Protein AF-A0A917FFW5-F1 (afdb_monomer_lite)

Secondary structure (DSSP, 8-state):
-HHHHHHHHHHHHHHHHHHHHHHHHHHHHHHHHHHHHHT-STTS--HHHHHHHHHHHHHHTTS-TTTHHHHHHHHHHHHHHHHHHHHHHHHHHHH----

Organism: NCBI:txid2041023

Sequence (99 aa):
MELAFLKNKAGKLLAFFALLSMLCGLLALALINAALLSRSTQLLLPTPLVAAEVLFGLTGLAAPRTHRAFAWWGLGIALFIVLFNFVLFGLAWMINPRP

pLDDT: mean 88.03, std 7.33, range [60.25, 95.88]

Foldseek 3Di:
DVVVVVVVVLLVVLLVLLQLLLVLLVVLVVQCVVCVVVVPPVSVCPPVSLVSSLVSLVSSCPHDPVRNVSSVNSVVSSVVSVVVVVVVVVVVCVVPVDD

Structure (mmCIF, N/CA/C/O backbone):
data_AF-A0A917FFW5-F1
#
_entry.id   AF-A0A917FFW5-F1
#
loop_
_atom_site.group_PDB
_atom_site.id
_atom_site.type_symbol
_atom_site.label_atom_id
_atom_site.label_alt_id
_atom_site.label_comp_id
_atom_site.label_asym_id
_atom_site.label_entity_id
_atom_site.label_seq_id
_atom_site.pdbx_PDB_ins_code
_atom_site.Cartn_x
_atom_site.Cartn_y
_atom_site.Cartn_z
_atom_site.occupancy
_atom_site.B_iso_or_equiv
_atom_site.auth_seq_id
_atom_site.auth_comp_id
_atom_site.auth_asym_id
_atom_site.auth_atom_id
_atom_site.pdbx_PDB_model_num
ATOM 1 N N . MET A 1 1 ? -17.087 0.466 33.841 1.00 62.28 1 MET A N 1
ATOM 2 C CA . MET A 1 1 ? -17.264 1.519 32.810 1.00 62.28 1 MET A CA 1
ATOM 3 C C . MET A 1 1 ? -16.000 1.763 31.976 1.00 62.28 1 MET A C 1
ATOM 5 O O . MET A 1 1 ? -16.131 2.110 30.809 1.00 62.28 1 MET A O 1
ATOM 9 N N . GLU A 1 2 ? -14.793 1.515 32.496 1.00 71.38 2 GLU A N 1
ATOM 10 C CA . GLU A 1 2 ? -13.523 1.755 31.778 1.00 71.38 2 GLU A CA 1
ATOM 11 C C . GLU A 1 2 ? -13.327 0.916 30.499 1.00 71.38 2 GLU A C 1
ATOM 13 O O . GLU A 1 2 ? -12.859 1.430 29.484 1.00 71.38 2 GLU A O 1
ATOM 18 N N . LEU A 1 3 ? -13.768 -0.347 30.486 1.00 72.56 3 LEU A N 1
ATOM 19 C CA . LEU A 1 3 ? -13.655 -1.227 29.310 1.00 72.56 3 LEU A CA 1
ATOM 20 C C . LEU A 1 3 ? -14.421 -0.702 28.082 1.00 72.56 3 LEU A C 1
ATOM 22 O O . LEU A 1 3 ? -13.961 -0.839 26.948 1.00 72.56 3 LEU A O 1
ATOM 26 N N . ALA A 1 4 ? -15.573 -0.057 28.293 1.00 75.38 4 ALA A N 1
ATOM 27 C CA . ALA A 1 4 ? -16.362 0.528 27.208 1.00 75.38 4 ALA A CA 1
ATOM 28 C C . ALA A 1 4 ? -15.654 1.742 26.581 1.00 75.38 4 ALA A C 1
ATOM 30 O O . ALA A 1 4 ? -15.704 1.936 25.365 1.00 75.38 4 ALA A O 1
ATOM 31 N N . PHE A 1 5 ? -14.940 2.524 27.395 1.00 74.25 5 PHE A N 1
ATOM 32 C CA . PHE A 1 5 ? -14.151 3.664 26.935 1.00 74.25 5 PHE A CA 1
ATOM 33 C C . PHE A 1 5 ? -12.938 3.225 26.103 1.00 74.25 5 PHE A C 1
ATOM 35 O O . PHE A 1 5 ? -12.706 3.770 25.021 1.00 74.25 5 PHE A O 1
ATOM 42 N N . LEU A 1 6 ? -12.212 2.194 26.555 1.00 79.38 6 LEU A N 1
ATOM 43 C CA . LEU A 1 6 ? -11.083 1.623 25.812 1.00 79.38 6 LEU A CA 1
ATOM 44 C C . LEU A 1 6 ? -11.525 1.031 24.469 1.00 79.38 6 LEU A C 1
ATOM 46 O O . LEU A 1 6 ? -10.901 1.306 23.444 1.00 79.38 6 LEU A O 1
ATOM 50 N N . LYS A 1 7 ? -12.651 0.306 24.443 1.00 79.12 7 LYS A N 1
ATOM 51 C CA . LYS A 1 7 ? -13.238 -0.235 23.207 1.00 79.12 7 LYS A CA 1
ATOM 52 C C . LYS A 1 7 ? -13.584 0.868 22.202 1.00 79.12 7 LYS A C 1
ATOM 54 O O . LYS A 1 7 ? -13.330 0.717 21.008 1.00 79.12 7 LYS A O 1
ATOM 59 N N . ASN A 1 8 ? -14.131 1.987 22.676 1.00 82.56 8 ASN A N 1
ATOM 60 C CA . ASN A 1 8 ? -14.498 3.111 21.816 1.00 82.56 8 ASN A CA 1
ATOM 61 C C . ASN A 1 8 ? -13.256 3.850 21.275 1.00 82.56 8 ASN A C 1
ATOM 63 O O . ASN A 1 8 ? -13.199 4.181 20.091 1.00 82.56 8 ASN A O 1
ATOM 67 N N . LYS A 1 9 ? -12.217 4.045 22.103 1.00 85.19 9 LYS A N 1
ATOM 68 C CA . LYS A 1 9 ? -10.926 4.600 21.651 1.00 85.19 9 LYS A CA 1
ATOM 69 C C . LYS A 1 9 ? -10.242 3.710 20.611 1.00 85.19 9 LYS A C 1
ATOM 71 O O . LYS A 1 9 ? -9.820 4.219 19.576 1.00 85.19 9 LYS A O 1
ATOM 76 N N . ALA A 1 10 ? -10.179 2.400 20.851 1.00 86.00 10 ALA A N 1
ATOM 77 C CA . ALA A 1 10 ? -9.591 1.447 19.912 1.00 86.00 10 ALA A CA 1
ATOM 78 C C . ALA A 1 10 ? -10.333 1.450 18.565 1.00 86.00 10 ALA A C 1
ATOM 80 O O . ALA A 1 10 ? -9.701 1.526 17.516 1.00 86.00 10 ALA A O 1
ATOM 81 N N . GLY A 1 11 ? -11.671 1.469 18.579 1.00 87.44 11 GLY A N 1
ATOM 82 C CA . GLY A 1 11 ? -12.475 1.552 17.356 1.00 87.44 11 GLY A CA 1
ATOM 83 C C . GLY A 1 11 ? -12.198 2.810 16.524 1.00 87.44 11 GLY A C 1
ATOM 84 O O . GLY A 1 11 ? -12.105 2.719 15.300 1.00 87.44 11 GLY A O 1
ATOM 85 N N . LYS A 1 12 ? -12.009 3.967 17.176 1.00 89.88 12 LYS A N 1
ATOM 86 C CA . LYS A 1 12 ? -11.640 5.222 16.498 1.00 89.88 12 LYS A CA 1
ATOM 87 C C . LYS A 1 12 ? -10.231 5.173 15.900 1.00 89.88 12 LYS A C 1
ATOM 89 O O . LYS A 1 12 ? -10.048 5.625 14.776 1.00 89.88 12 LYS A O 1
ATOM 94 N N . LEU A 1 13 ? -9.259 4.598 16.613 1.00 91.06 13 LEU A N 1
ATOM 95 C CA . LEU A 1 13 ? -7.893 4.422 16.101 1.00 91.06 13 LEU A CA 1
ATOM 96 C C . LEU A 1 13 ? -7.857 3.497 14.878 1.00 91.06 13 LEU A C 1
ATOM 98 O O . LEU A 1 13 ? -7.233 3.829 13.877 1.00 91.06 13 LEU A O 1
ATOM 102 N N . LEU A 1 14 ? -8.581 2.376 14.917 1.00 91.94 14 LEU A N 1
ATOM 103 C CA . LEU A 1 14 ? -8.673 1.457 13.777 1.00 91.94 14 LEU A CA 1
ATOM 104 C C . LEU A 1 14 ? -9.340 2.117 12.561 1.00 91.94 14 LEU A C 1
ATOM 106 O O . LEU A 1 14 ? -8.903 1.912 11.432 1.00 91.94 14 LEU A O 1
ATOM 110 N N . ALA A 1 15 ? -10.369 2.943 12.779 1.00 91.06 15 ALA A N 1
ATOM 111 C CA . ALA A 1 15 ? -10.988 3.727 11.711 1.00 91.06 15 ALA A CA 1
ATOM 112 C C . ALA A 1 15 ? -10.015 4.753 11.105 1.00 91.06 15 ALA A C 1
ATOM 114 O O . ALA A 1 15 ? -10.015 4.952 9.891 1.00 91.06 15 ALA A O 1
ATOM 115 N N . PHE A 1 16 ? -9.165 5.368 11.931 1.00 92.94 16 PHE A N 1
ATOM 116 C CA . PHE A 1 16 ? -8.117 6.268 11.457 1.00 92.94 16 PHE A CA 1
ATOM 117 C C . PHE A 1 16 ? -7.078 5.532 10.603 1.00 92.94 16 PHE A C 1
ATOM 119 O O . PHE A 1 16 ? -6.743 6.018 9.528 1.00 92.94 16 PHE A O 1
ATOM 126 N N . PHE A 1 17 ? -6.635 4.334 11.004 1.00 92.19 17 PHE A N 1
ATOM 127 C CA . PHE A 1 17 ? -5.750 3.515 10.167 1.00 92.19 17 PHE A CA 1
ATOM 128 C C . PHE A 1 17 ? -6.404 3.098 8.847 1.00 92.19 17 PHE A C 1
ATOM 130 O O . PHE A 1 17 ? -5.762 3.182 7.805 1.00 92.19 17 PHE A O 1
ATOM 137 N N . ALA A 1 18 ? -7.692 2.743 8.851 1.00 91.56 18 ALA A N 1
ATOM 138 C CA . ALA A 1 18 ? -8.419 2.439 7.618 1.00 91.56 18 ALA A CA 1
ATOM 139 C C . ALA A 1 18 ? -8.426 3.631 6.638 1.00 91.56 18 ALA A C 1
ATOM 141 O O . ALA A 1 18 ? -8.219 3.452 5.440 1.00 91.56 18 ALA A O 1
ATOM 142 N N . LEU A 1 19 ? -8.621 4.850 7.149 1.00 94.06 19 LEU A N 1
ATOM 143 C CA . LEU A 1 19 ? -8.549 6.075 6.352 1.00 94.06 19 LEU A CA 1
ATOM 144 C C . LEU A 1 19 ? -7.119 6.362 5.875 1.00 94.06 19 LEU A C 1
ATOM 146 O O . LEU A 1 19 ? -6.919 6.706 4.713 1.00 94.06 19 LEU A O 1
ATOM 150 N N . LEU A 1 20 ? -6.125 6.189 6.748 1.00 92.88 20 LEU A N 1
ATOM 151 C CA . LEU A 1 20 ? -4.722 6.435 6.420 1.00 92.88 20 LEU A CA 1
ATOM 152 C C . LEU A 1 20 ? -4.219 5.477 5.334 1.00 92.88 20 LEU A C 1
ATOM 154 O O . LEU A 1 20 ? -3.509 5.909 4.434 1.00 92.88 20 LEU A O 1
ATOM 158 N N . SER A 1 21 ? -4.656 4.214 5.366 1.00 94.44 21 SER A N 1
ATOM 159 C CA . SER A 1 21 ? -4.413 3.236 4.301 1.00 94.44 21 SER A CA 1
ATOM 160 C C . SER A 1 21 ? -4.893 3.755 2.947 1.00 94.44 21 SER A C 1
ATOM 162 O O . SER A 1 21 ? -4.103 3.858 2.012 1.00 94.44 21 SER A O 1
ATOM 164 N N . MET A 1 22 ? -6.159 4.177 2.865 1.00 94.50 22 MET A N 1
ATOM 165 C CA . MET A 1 22 ? -6.735 4.714 1.632 1.00 94.50 22 MET A CA 1
ATOM 166 C C . MET A 1 22 ? -5.987 5.960 1.137 1.00 94.50 22 MET A C 1
ATOM 168 O O . MET A 1 22 ? -5.717 6.076 -0.056 1.00 94.50 22 MET A O 1
ATOM 172 N N . LEU A 1 23 ? -5.634 6.889 2.032 1.00 95.81 23 LEU A N 1
ATOM 173 C CA . LEU A 1 23 ? -4.896 8.098 1.654 1.00 95.81 23 LEU A CA 1
ATOM 174 C C . LEU A 1 23 ? -3.483 7.785 1.149 1.00 95.81 23 LEU A C 1
ATOM 176 O O . LEU A 1 23 ? -3.068 8.349 0.138 1.00 95.81 23 LEU A O 1
ATOM 180 N N . CYS A 1 24 ? -2.758 6.880 1.814 1.00 93.56 24 CYS A N 1
ATOM 181 C CA . CYS A 1 24 ? -1.450 6.419 1.353 1.00 93.56 24 CYS A CA 1
ATOM 182 C C . CYS A 1 24 ? -1.547 5.771 -0.031 1.00 93.56 24 CYS A C 1
ATOM 184 O O . CYS A 1 24 ? -0.729 6.093 -0.889 1.00 93.56 24 CYS A O 1
ATOM 186 N N . GLY A 1 25 ? -2.570 4.947 -0.275 1.00 93.81 25 GLY A N 1
ATOM 187 C CA . GLY A 1 25 ? -2.814 4.340 -1.583 1.00 93.81 25 GLY A CA 1
ATOM 188 C C . GLY A 1 25 ? -3.096 5.357 -2.680 1.00 93.81 25 GLY A C 1
ATOM 189 O O . GLY A 1 25 ? -2.480 5.318 -3.745 1.00 93.81 25 GLY A O 1
ATOM 190 N N . LEU A 1 26 ? -3.969 6.333 -2.417 1.00 95.75 26 LEU A N 1
ATOM 191 C CA . LEU A 1 26 ? -4.242 7.414 -3.370 1.00 95.75 26 LEU A CA 1
ATOM 192 C C . LEU A 1 26 ? -2.982 8.228 -3.684 1.00 95.75 26 LEU A C 1
ATOM 194 O O . LEU A 1 26 ? -2.748 8.579 -4.841 1.00 95.75 26 LEU A O 1
ATOM 198 N N . LEU A 1 27 ? -2.152 8.502 -2.676 1.00 95.06 27 LEU A N 1
ATOM 199 C CA . LEU A 1 27 ? -0.902 9.230 -2.867 1.00 95.06 27 LEU A CA 1
ATOM 200 C C . LEU A 1 27 ? 0.132 8.388 -3.630 1.00 95.06 27 LEU A C 1
ATOM 202 O O . LEU A 1 27 ? 0.784 8.913 -4.529 1.00 95.06 27 LEU A O 1
ATOM 206 N N . ALA A 1 28 ? 0.237 7.086 -3.348 1.00 93.44 28 ALA A N 1
ATOM 207 C CA . ALA A 1 28 ? 1.084 6.159 -4.099 1.00 93.44 28 ALA A CA 1
ATOM 208 C C . ALA A 1 28 ? 0.673 6.120 -5.575 1.00 93.44 28 ALA A C 1
ATOM 210 O O . ALA A 1 28 ? 1.512 6.256 -6.464 1.00 93.44 28 ALA A O 1
ATOM 211 N N . LEU A 1 29 ? -0.630 6.013 -5.839 1.00 93.94 29 LEU A N 1
ATOM 212 C CA . LEU A 1 29 ? -1.180 6.001 -7.186 1.00 93.94 29 LEU A CA 1
ATOM 213 C C . LEU A 1 29 ? -0.912 7.322 -7.923 1.00 93.94 29 LEU A C 1
ATOM 215 O O . LEU A 1 29 ? -0.526 7.310 -9.093 1.00 93.94 29 LEU A O 1
ATOM 219 N N . ALA A 1 30 ? -1.075 8.463 -7.251 1.00 94.44 30 ALA A N 1
ATOM 220 C CA . ALA A 1 30 ? -0.757 9.771 -7.818 1.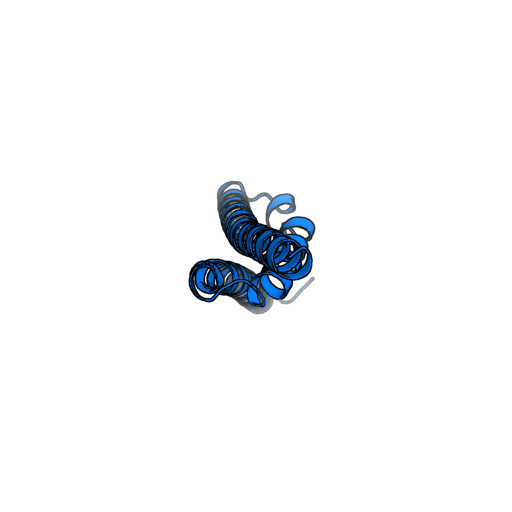00 94.44 30 ALA A CA 1
ATOM 221 C C . ALA A 1 30 ? 0.737 9.894 -8.165 1.00 94.44 30 ALA A C 1
ATOM 223 O O . ALA A 1 30 ? 1.074 10.361 -9.254 1.00 94.44 30 ALA A O 1
ATOM 224 N N . LEU A 1 31 ? 1.626 9.424 -7.282 1.00 93.00 31 LEU A N 1
ATOM 225 C CA . LEU A 1 31 ? 3.072 9.425 -7.515 1.00 93.00 31 LEU A CA 1
ATOM 226 C C . LEU A 1 31 ? 3.467 8.544 -8.699 1.00 93.00 31 LEU A C 1
ATOM 228 O O . LEU A 1 31 ? 4.249 8.994 -9.529 1.00 93.00 31 LEU A O 1
ATOM 232 N N . ILE A 1 32 ? 2.897 7.342 -8.831 1.00 92.06 32 ILE A N 1
ATOM 233 C CA . ILE A 1 32 ? 3.164 6.456 -9.975 1.00 92.06 32 ILE A CA 1
ATOM 234 C C . ILE A 1 32 ? 2.721 7.119 -11.285 1.00 92.06 32 ILE A C 1
ATOM 236 O O . ILE A 1 32 ? 3.465 7.115 -12.263 1.00 92.06 32 ILE A O 1
ATOM 240 N N . ASN A 1 33 ? 1.545 7.751 -11.314 1.00 92.94 33 ASN A N 1
ATOM 241 C CA . ASN A 1 33 ? 1.095 8.486 -12.501 1.00 92.94 33 ASN A CA 1
ATOM 242 C C . ASN A 1 33 ? 2.023 9.665 -12.832 1.00 92.94 33 ASN A C 1
ATOM 244 O O . ASN A 1 33 ? 2.399 9.854 -13.990 1.00 92.94 33 ASN A O 1
ATOM 248 N N . ALA A 1 34 ? 2.453 10.427 -11.823 1.00 93.19 34 ALA A N 1
ATOM 249 C CA . ALA A 1 34 ? 3.430 11.497 -12.004 1.00 93.19 34 ALA A CA 1
ATOM 250 C C . ALA A 1 34 ? 4.787 10.962 -12.494 1.00 93.19 34 ALA A C 1
ATOM 252 O O . ALA A 1 34 ? 5.425 11.586 -13.343 1.00 93.19 34 ALA A O 1
ATOM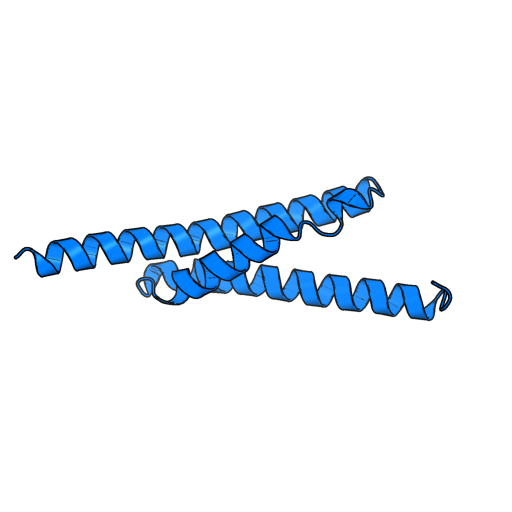 253 N N . ALA A 1 35 ? 5.214 9.793 -12.011 1.00 91.62 35 ALA A N 1
ATOM 254 C CA . ALA A 1 35 ? 6.429 9.107 -12.440 1.00 91.62 35 ALA A CA 1
ATOM 255 C C . ALA A 1 35 ? 6.377 8.766 -13.932 1.00 91.62 35 ALA A C 1
ATOM 257 O O . ALA A 1 35 ? 7.310 9.074 -14.670 1.00 91.62 35 ALA A O 1
ATOM 258 N N . LEU A 1 36 ? 5.257 8.197 -14.387 1.00 89.75 36 LEU A N 1
ATOM 259 C CA . LEU A 1 36 ? 5.043 7.834 -15.787 1.00 89.75 36 LEU A CA 1
ATOM 260 C C . LEU A 1 36 ? 5.017 9.065 -16.702 1.00 89.75 36 LEU A C 1
ATOM 262 O O . LEU A 1 36 ? 5.637 9.048 -17.764 1.00 89.75 36 LEU A O 1
ATOM 266 N N . LEU A 1 37 ? 4.365 10.152 -16.275 1.00 93.25 37 LEU A N 1
ATOM 267 C CA . LEU A 1 37 ? 4.327 11.412 -17.027 1.00 93.25 37 LEU A CA 1
ATOM 268 C C . LEU A 1 37 ? 5.704 12.082 -17.120 1.00 93.25 37 LEU A C 1
ATOM 270 O O . LEU A 1 37 ? 6.108 12.533 -18.189 1.00 93.25 37 LEU A O 1
ATOM 274 N N . SER A 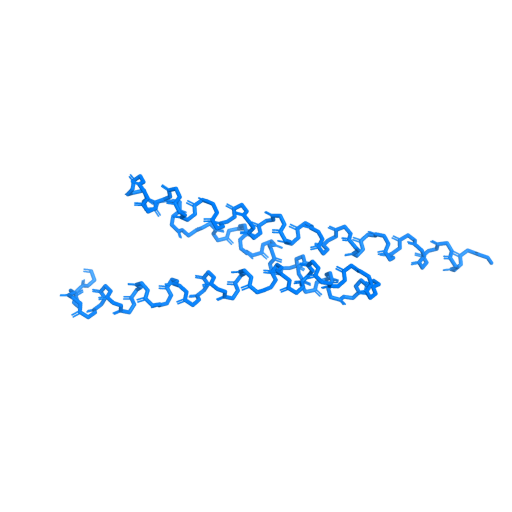1 38 ? 6.434 12.130 -16.005 1.00 94.19 38 SER A N 1
ATOM 275 C CA . SER A 1 38 ? 7.769 12.742 -15.924 1.00 94.19 38 SER A CA 1
ATOM 276 C C . SER A 1 38 ? 8.894 11.841 -16.433 1.00 94.19 38 SER A C 1
ATOM 278 O O . SER A 1 38 ? 10.034 12.291 -16.529 1.00 94.19 38 SER A O 1
ATOM 280 N N . ARG A 1 39 ? 8.593 10.574 -16.753 1.00 86.81 39 ARG A N 1
ATOM 281 C CA . ARG A 1 39 ? 9.575 9.520 -17.058 1.00 86.81 39 ARG A CA 1
ATOM 282 C C . ARG A 1 39 ? 10.619 9.341 -15.946 1.00 86.81 39 ARG A C 1
ATOM 284 O O . ARG A 1 39 ? 11.754 8.951 -16.208 1.00 86.81 39 ARG A O 1
ATOM 291 N N . SER A 1 40 ? 10.236 9.626 -14.702 1.00 84.38 40 SER A N 1
ATOM 292 C CA . SER A 1 40 ? 11.096 9.482 -13.530 1.00 84.38 40 SER A CA 1
ATOM 293 C C . SER A 1 40 ? 11.025 8.060 -12.986 1.00 84.38 40 SER A C 1
ATOM 295 O O . SER A 1 40 ? 9.980 7.607 -12.521 1.00 84.38 40 SER A O 1
ATOM 297 N N . THR A 1 41 ? 12.153 7.356 -12.989 1.00 79.12 41 THR A N 1
ATOM 298 C CA . THR A 1 41 ? 12.249 5.986 -12.458 1.00 79.12 41 THR A CA 1
ATOM 299 C C . THR A 1 41 ? 12.179 5.934 -10.930 1.00 79.12 41 THR A C 1
ATOM 301 O O . THR A 1 41 ? 11.718 4.940 -10.376 1.00 79.12 41 THR A O 1
ATOM 304 N N . GLN A 1 42 ? 12.571 7.008 -10.236 1.00 76.69 42 GLN A N 1
ATOM 305 C CA . GLN A 1 42 ? 12.595 7.064 -8.766 1.00 76.69 42 GLN A CA 1
ATOM 306 C C . GLN A 1 42 ? 11.194 7.040 -8.142 1.00 76.69 42 GLN A C 1
ATOM 308 O O . GLN A 1 42 ? 11.011 6.524 -7.045 1.00 76.69 42 GLN A O 1
ATOM 313 N N . LEU A 1 43 ? 10.200 7.592 -8.842 1.00 77.62 43 LEU A N 1
ATOM 314 C CA . LEU A 1 43 ? 8.819 7.691 -8.362 1.00 77.62 43 LEU A CA 1
ATOM 315 C C . LEU A 1 43 ? 7.945 6.504 -8.800 1.00 77.62 43 LEU A C 1
ATOM 317 O O . LEU A 1 43 ? 6.794 6.405 -8.381 1.00 77.62 43 LEU A O 1
ATOM 321 N N . LEU A 1 44 ? 8.478 5.607 -9.639 1.00 77.81 44 LEU A N 1
ATOM 322 C CA . LEU A 1 44 ? 7.732 4.496 -10.237 1.00 77.81 44 LEU A CA 1
ATOM 323 C C . LEU A 1 44 ? 7.351 3.419 -9.206 1.00 77.81 44 LEU A C 1
ATOM 325 O O . LEU A 1 44 ? 6.351 2.726 -9.365 1.00 77.81 44 LEU A O 1
ATOM 329 N N . LEU A 1 45 ? 8.135 3.303 -8.131 1.00 79.94 45 LEU A N 1
ATOM 330 C CA . LEU A 1 45 ? 7.939 2.336 -7.053 1.00 79.94 45 LEU A CA 1
ATOM 331 C C . LEU A 1 45 ? 8.025 3.037 -5.689 1.00 79.94 45 LEU A C 1
ATOM 333 O O . LEU A 1 45 ? 9.066 2.972 -5.031 1.00 79.94 45 LEU A O 1
ATOM 337 N N . PRO A 1 46 ? 6.942 3.686 -5.217 1.00 82.00 46 PRO A N 1
ATOM 338 C CA . PRO A 1 46 ? 6.875 4.275 -3.880 1.00 82.00 46 PRO A CA 1
ATOM 339 C C . PRO A 1 46 ? 6.718 3.181 -2.804 1.00 82.00 46 PRO A C 1
ATOM 341 O O . PRO A 1 46 ? 5.751 3.155 -2.042 1.00 82.00 46 PRO A O 1
ATOM 344 N N . THR A 1 47 ? 7.680 2.258 -2.735 1.00 82.62 47 THR A N 1
ATOM 345 C CA . THR A 1 47 ? 7.699 1.076 -1.858 1.00 82.62 47 THR A CA 1
ATOM 346 C C . THR A 1 47 ? 7.405 1.358 -0.382 1.00 82.62 47 THR A C 1
ATOM 348 O O . THR A 1 47 ? 6.579 0.628 0.170 1.00 82.62 47 THR A O 1
ATOM 351 N N . PRO A 1 48 ? 7.972 2.388 0.288 1.00 87.56 48 PRO A N 1
ATOM 352 C CA . PRO A 1 48 ? 7.637 2.646 1.690 1.00 87.56 48 PRO A CA 1
ATOM 353 C C . PRO A 1 48 ? 6.171 3.054 1.868 1.00 87.56 48 PRO A C 1
ATOM 355 O O . PRO A 1 48 ? 5.558 2.740 2.886 1.00 87.56 48 PRO A O 1
ATOM 358 N N . LEU A 1 49 ? 5.597 3.724 0.868 1.00 87.56 49 LEU A N 1
ATOM 359 C CA . LEU A 1 49 ? 4.229 4.212 0.924 1.00 87.56 49 LEU A CA 1
ATOM 360 C C . LEU A 1 49 ? 3.217 3.082 0.719 1.00 87.56 49 LEU A C 1
ATOM 362 O O . LEU A 1 49 ? 2.256 2.987 1.476 1.00 87.56 49 LEU A O 1
ATOM 366 N N . VAL A 1 50 ? 3.485 2.192 -0.241 1.00 89.00 50 VAL A N 1
ATOM 367 C CA . VAL A 1 50 ? 2.681 0.981 -0.478 1.00 89.00 50 VAL A CA 1
ATOM 368 C C . VAL A 1 50 ? 2.775 0.028 0.720 1.00 89.00 50 VAL A C 1
ATOM 370 O O . VAL A 1 50 ? 1.778 -0.552 1.142 1.00 89.00 50 VAL A O 1
ATOM 373 N N . ALA A 1 51 ? 3.953 -0.104 1.341 1.00 89.94 51 ALA A N 1
ATOM 374 C CA . ALA A 1 51 ? 4.102 -0.902 2.558 1.00 89.94 51 ALA A CA 1
ATOM 375 C C . ALA A 1 51 ? 3.264 -0.339 3.720 1.00 89.94 51 ALA A C 1
ATOM 377 O O . ALA A 1 51 ? 2.554 -1.089 4.393 1.00 89.94 51 ALA A O 1
ATOM 378 N N . ALA A 1 52 ? 3.301 0.981 3.932 1.00 89.38 52 ALA A N 1
ATOM 379 C CA . ALA A 1 52 ? 2.486 1.648 4.944 1.00 89.38 52 ALA A CA 1
ATOM 380 C C . ALA A 1 52 ? 0.982 1.490 4.665 1.00 89.38 52 ALA A C 1
ATOM 382 O O . ALA A 1 52 ? 0.224 1.138 5.567 1.00 89.38 52 ALA A O 1
ATOM 383 N N . GLU A 1 53 ? 0.558 1.675 3.413 1.00 91.50 53 GLU A N 1
ATOM 384 C CA . GLU A 1 53 ? -0.814 1.445 2.952 1.00 91.50 53 GLU A CA 1
ATOM 385 C C . GLU A 1 53 ? -1.311 0.041 3.315 1.00 91.50 53 GLU A C 1
ATOM 387 O O . GLU A 1 53 ? -2.388 -0.084 3.902 1.00 91.50 53 GLU A O 1
ATOM 392 N N . VAL A 1 54 ? -0.527 -1.003 3.022 1.00 91.69 54 VAL A N 1
ATOM 393 C CA . VAL A 1 54 ? -0.896 -2.397 3.311 1.00 91.69 54 VAL A CA 1
ATOM 394 C C . VAL A 1 54 ? -0.978 -2.644 4.817 1.00 91.69 54 VAL A C 1
ATOM 396 O O . VAL A 1 54 ? -1.959 -3.222 5.285 1.00 91.69 54 VAL A O 1
ATOM 399 N N . LEU A 1 55 ? -0.003 -2.173 5.601 1.00 93.25 55 LEU A N 1
ATOM 400 C CA . LEU A 1 55 ? -0.018 -2.326 7.061 1.00 93.25 55 LEU A CA 1
ATOM 401 C C . LEU A 1 55 ? -1.231 -1.626 7.693 1.00 93.25 55 LEU A C 1
ATOM 403 O O . LEU A 1 55 ? -1.936 -2.209 8.525 1.00 93.25 55 LEU A O 1
ATOM 407 N N . PHE A 1 56 ? -1.525 -0.397 7.269 1.00 91.00 56 PHE A N 1
ATOM 408 C CA . PHE A 1 56 ? -2.699 0.341 7.730 1.00 91.00 56 PHE A CA 1
ATOM 409 C C . PHE A 1 56 ? -4.009 -0.279 7.237 1.00 91.00 56 PHE A C 1
ATOM 411 O O . PHE A 1 56 ? -5.004 -0.261 7.957 1.00 91.00 56 PHE A O 1
ATOM 418 N N . GLY A 1 57 ? -4.016 -0.875 6.046 1.00 90.31 57 GLY A N 1
ATOM 419 C CA . GLY A 1 57 ? -5.181 -1.550 5.483 1.00 90.31 57 GLY A CA 1
ATOM 420 C C . GLY A 1 57 ? -5.524 -2.805 6.273 1.00 90.31 57 GLY A C 1
ATOM 421 O O . GLY A 1 57 ? -6.650 -2.956 6.741 1.00 90.31 57 GLY A O 1
ATOM 422 N N . LEU A 1 58 ? -4.532 -3.665 6.519 1.00 93.31 58 LEU A N 1
ATOM 423 C CA . LEU A 1 58 ? -4.695 -4.891 7.304 1.00 93.31 58 LEU A CA 1
ATOM 424 C C . LEU A 1 58 ? -5.145 -4.601 8.740 1.00 93.31 58 LEU A C 1
ATOM 426 O O . LEU A 1 58 ? -6.070 -5.239 9.240 1.00 93.31 58 LEU A O 1
ATOM 430 N N . THR A 1 59 ? -4.540 -3.606 9.393 1.00 90.56 59 THR A N 1
ATOM 431 C CA . THR A 1 59 ? -4.964 -3.174 10.737 1.00 90.56 59 THR A CA 1
ATOM 432 C C . THR A 1 59 ? -6.349 -2.517 10.714 1.00 90.56 59 THR A C 1
ATOM 434 O O . THR A 1 59 ? -7.182 -2.788 11.580 1.00 90.56 59 THR A O 1
ATOM 437 N N . GLY A 1 60 ? -6.652 -1.725 9.685 1.00 87.19 60 GLY A N 1
ATOM 438 C CA . GLY A 1 60 ? -7.941 -1.071 9.465 1.00 87.19 60 GLY A CA 1
ATOM 439 C C . GLY A 1 60 ? -9.100 -2.026 9.156 1.00 87.19 60 GLY A C 1
ATOM 440 O O . GLY A 1 60 ? -10.255 -1.674 9.395 1.00 87.19 60 GLY A O 1
ATOM 441 N N . LEU A 1 61 ? -8.845 -3.260 8.705 1.00 90.56 61 LEU A N 1
ATOM 442 C CA . LEU A 1 61 ? -9.899 -4.271 8.521 1.00 90.56 61 LEU A CA 1
ATOM 443 C C . LEU A 1 61 ? -10.595 -4.644 9.840 1.00 90.56 61 LEU A C 1
ATOM 445 O O . LEU A 1 61 ? -11.778 -5.000 9.843 1.00 90.56 61 LEU A O 1
ATOM 449 N N . ALA A 1 62 ? -9.899 -4.510 10.972 1.00 90.31 62 ALA A N 1
ATOM 450 C CA . ALA A 1 62 ? -10.478 -4.717 12.296 1.00 90.31 62 ALA A CA 1
ATOM 451 C C . ALA A 1 62 ? -11.380 -3.551 12.754 1.00 90.31 62 ALA A C 1
ATOM 453 O O . ALA A 1 62 ? -12.054 -3.670 13.780 1.00 90.31 62 ALA A O 1
ATOM 454 N N . ALA A 1 63 ? -11.441 -2.441 12.005 1.00 88.00 63 ALA A N 1
ATOM 455 C CA . ALA A 1 63 ? -12.262 -1.280 12.335 1.00 88.00 63 ALA A CA 1
ATOM 456 C C . ALA A 1 63 ? -13.771 -1.606 12.379 1.00 88.00 63 ALA A C 1
ATOM 458 O O . ALA A 1 63 ? -14.222 -2.629 11.840 1.00 88.00 63 ALA A O 1
ATOM 459 N N . PRO A 1 64 ? -14.592 -0.731 12.995 1.00 87.50 64 PRO A N 1
ATOM 460 C CA . PRO A 1 64 ? -16.046 -0.838 12.939 1.00 87.50 64 PRO A CA 1
ATOM 461 C C . PRO A 1 64 ? -16.557 -0.904 11.494 1.00 87.50 64 PRO A C 1
ATOM 463 O O . PRO A 1 64 ? -15.980 -0.304 10.588 1.00 87.50 64 PRO A O 1
ATOM 466 N N . ARG A 1 65 ? -17.670 -1.618 11.280 1.00 86.44 65 ARG A N 1
ATOM 467 C CA . ARG A 1 65 ? -18.213 -1.950 9.947 1.00 86.44 65 ARG A CA 1
ATOM 468 C C . ARG A 1 65 ? -18.395 -0.731 9.030 1.00 86.44 65 ARG A C 1
ATOM 470 O O . ARG A 1 65 ? -18.206 -0.858 7.828 1.00 86.44 65 ARG A O 1
ATOM 477 N N . THR A 1 66 ? -18.691 0.434 9.605 1.00 84.81 66 THR A N 1
ATOM 478 C CA . THR A 1 66 ? -18.839 1.722 8.908 1.00 84.81 66 THR A CA 1
ATOM 479 C C . THR A 1 66 ? -17.556 2.226 8.244 1.00 84.81 66 THR A C 1
ATOM 481 O O . THR A 1 66 ? -17.637 2.907 7.231 1.00 84.81 66 THR A O 1
ATOM 484 N N . HIS A 1 67 ? -16.378 1.889 8.777 1.00 86.50 67 HIS A N 1
ATOM 485 C CA . HIS A 1 67 ? -15.084 2.389 8.290 1.00 86.50 67 HIS A CA 1
ATOM 486 C C . HIS A 1 67 ? -14.252 1.328 7.562 1.00 86.50 67 HIS A C 1
ATOM 488 O O . HIS A 1 67 ? -13.263 1.667 6.915 1.00 86.50 67 HIS A O 1
ATOM 494 N N . ARG A 1 68 ? -14.666 0.052 7.604 1.00 89.12 68 ARG A N 1
ATOM 495 C CA . ARG A 1 68 ? -13.983 -1.047 6.894 1.00 89.12 68 ARG A CA 1
ATOM 496 C C . ARG A 1 68 ? -13.889 -0.827 5.387 1.00 89.12 68 ARG A C 1
ATOM 498 O O . ARG A 1 68 ? -12.967 -1.343 4.770 1.00 89.12 68 ARG A O 1
ATOM 505 N N . ALA A 1 69 ? -14.817 -0.068 4.801 1.00 92.00 69 ALA A N 1
ATOM 506 C CA . ALA A 1 69 ? -14.774 0.268 3.382 1.00 92.00 69 ALA A CA 1
ATOM 507 C C . ALA A 1 69 ? -13.455 0.962 3.000 1.00 92.00 69 ALA A C 1
ATOM 509 O O . ALA A 1 69 ? -12.875 0.615 1.980 1.00 92.00 69 ALA A O 1
ATOM 510 N N . PHE A 1 70 ? -12.936 1.867 3.837 1.00 92.12 70 PHE A N 1
ATOM 511 C CA . PHE A 1 70 ? -11.671 2.558 3.565 1.00 92.12 70 PHE A CA 1
ATOM 512 C C . PHE A 1 70 ? -10.471 1.606 3.575 1.00 92.12 70 PHE A C 1
ATOM 514 O O . PHE A 1 70 ? -9.618 1.693 2.699 1.00 92.12 70 PHE A O 1
ATOM 521 N N . ALA A 1 71 ? -10.451 0.639 4.496 1.00 92.25 71 ALA A N 1
ATOM 522 C CA . ALA A 1 71 ? -9.418 -0.395 4.530 1.00 92.25 71 ALA A CA 1
ATOM 523 C C . ALA A 1 71 ? -9.464 -1.300 3.286 1.00 92.25 71 ALA A C 1
ATOM 525 O O . ALA A 1 71 ? -8.420 -1.629 2.729 1.00 92.25 71 ALA A O 1
ATOM 526 N N . TRP A 1 72 ? -10.665 -1.664 2.818 1.00 93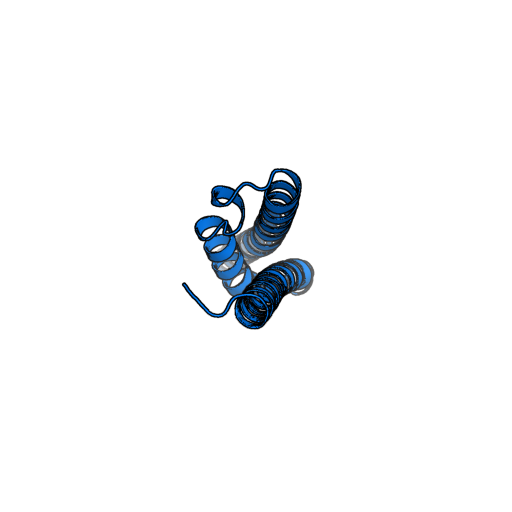.88 72 TRP A N 1
ATOM 527 C CA . TRP A 1 72 ? -10.833 -2.413 1.568 1.00 93.88 72 TRP A CA 1
ATOM 528 C C . TRP A 1 72 ? -10.391 -1.617 0.343 1.00 93.88 72 TRP A C 1
ATOM 530 O O . TRP A 1 72 ? -9.744 -2.181 -0.533 1.00 93.88 72 TRP A O 1
ATOM 540 N N . TRP A 1 73 ? -10.700 -0.320 0.291 1.00 95.25 73 TRP A N 1
ATOM 541 C CA . TRP A 1 73 ? -10.228 0.557 -0.778 1.00 95.25 73 TRP A CA 1
ATOM 542 C C . TRP A 1 73 ? -8.707 0.689 -0.779 1.00 95.25 73 TRP A C 1
ATOM 544 O O . TRP A 1 73 ? -8.110 0.527 -1.835 1.00 95.25 73 TRP A O 1
ATOM 554 N N . GLY A 1 74 ? -8.083 0.907 0.383 1.00 93.44 74 GLY A N 1
ATOM 555 C CA . GLY A 1 74 ? -6.623 0.919 0.505 1.00 93.44 74 GLY A CA 1
ATOM 556 C C . GLY A 1 74 ? -6.002 -0.393 0.025 1.00 93.44 74 GLY A C 1
ATOM 557 O O . GLY A 1 74 ? -5.191 -0.403 -0.886 1.00 93.44 74 GLY A O 1
ATOM 558 N N . LEU A 1 75 ? -6.461 -1.544 0.520 1.00 94.75 75 LEU A N 1
ATOM 559 C CA . LEU A 1 75 ? -5.947 -2.837 0.043 1.00 94.75 75 LEU A CA 1
ATOM 560 C C . LEU A 1 75 ? -6.197 -3.076 -1.455 1.00 94.75 75 LEU A C 1
ATOM 562 O O . LEU A 1 75 ? -5.362 -3.675 -2.130 1.00 94.75 75 LEU A O 1
ATOM 566 N N . GLY A 1 76 ? -7.331 -2.608 -1.978 1.00 95.88 76 GLY A N 1
ATOM 567 C CA . GLY A 1 76 ? -7.649 -2.675 -3.401 1.00 95.88 76 GLY A CA 1
ATOM 568 C C . GLY A 1 76 ? -6.696 -1.842 -4.258 1.00 95.88 76 GLY A C 1
ATOM 569 O O . GLY A 1 76 ? -6.260 -2.313 -5.307 1.00 95.88 76 GLY A O 1
ATOM 570 N N . ILE A 1 77 ? -6.331 -0.640 -3.802 1.00 94.31 77 ILE A N 1
ATOM 571 C CA . ILE A 1 77 ? -5.358 0.225 -4.481 1.00 94.31 77 ILE A CA 1
ATOM 572 C C . ILE A 1 77 ? -3.965 -0.414 -4.441 1.00 94.31 77 ILE A C 1
ATOM 574 O O . ILE A 1 77 ? -3.340 -0.543 -5.493 1.00 94.31 77 ILE A O 1
ATOM 578 N N . ALA A 1 78 ? -3.521 -0.912 -3.286 1.00 93.19 78 ALA A N 1
ATOM 579 C CA . ALA A 1 78 ? -2.261 -1.644 -3.168 1.00 93.19 78 ALA A CA 1
ATOM 580 C C . ALA A 1 78 ? -2.195 -2.837 -4.138 1.00 93.19 78 ALA A C 1
ATOM 582 O O . ALA A 1 78 ? -1.216 -3.002 -4.870 1.00 93.19 78 ALA A O 1
ATOM 583 N N . LEU A 1 79 ? -3.255 -3.653 -4.189 1.00 94.69 79 LEU A N 1
ATOM 584 C CA . LEU A 1 79 ? -3.345 -4.794 -5.102 1.00 94.69 79 LEU A CA 1
ATOM 585 C C . LEU A 1 79 ? -3.295 -4.348 -6.568 1.00 94.69 79 LEU A C 1
ATOM 587 O O . LEU A 1 79 ? -2.585 -4.953 -7.373 1.00 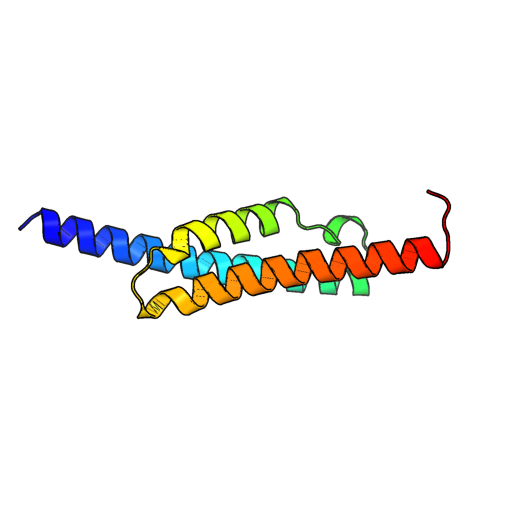94.69 79 LEU A O 1
ATOM 591 N N . PHE A 1 80 ? -4.020 -3.281 -6.908 1.00 94.81 80 PHE A N 1
ATOM 592 C CA . PHE A 1 80 ? -3.992 -2.697 -8.243 1.00 94.81 80 PHE A CA 1
ATOM 593 C C . PHE A 1 80 ? -2.580 -2.239 -8.624 1.00 94.81 80 PHE A C 1
ATOM 595 O O . PHE A 1 80 ? -2.123 -2.564 -9.714 1.00 94.81 80 PHE A O 1
ATOM 602 N N . ILE A 1 81 ? -1.863 -1.549 -7.732 1.00 91.44 81 ILE A N 1
ATOM 603 C CA . ILE A 1 81 ? -0.488 -1.085 -7.965 1.00 91.44 81 ILE A CA 1
ATOM 604 C C . ILE A 1 81 ? 0.453 -2.263 -8.241 1.00 91.44 81 ILE A C 1
ATOM 606 O O . ILE A 1 81 ? 1.276 -2.190 -9.157 1.00 91.44 81 ILE A O 1
ATOM 610 N N . VAL A 1 82 ? 0.337 -3.353 -7.478 1.00 90.75 82 VAL A N 1
ATOM 611 C CA . VAL A 1 82 ? 1.150 -4.563 -7.684 1.00 90.75 82 VAL A CA 1
ATOM 612 C C . VAL A 1 82 ? 0.851 -5.189 -9.043 1.00 90.75 82 VAL A C 1
ATOM 614 O O . VAL A 1 82 ? 1.777 -5.469 -9.803 1.00 90.75 82 VAL A O 1
ATOM 617 N N . LEU A 1 83 ? -0.429 -5.371 -9.377 1.00 93.75 83 LEU A N 1
ATOM 618 C CA . LEU A 1 83 ? -0.842 -5.962 -10.648 1.00 93.75 83 LEU A CA 1
ATOM 619 C C . LEU A 1 83 ? -0.438 -5.084 -11.839 1.00 93.75 83 LEU A C 1
ATOM 621 O O . LEU A 1 83 ? 0.076 -5.589 -12.833 1.00 93.75 83 LEU A O 1
ATOM 625 N N . PHE A 1 84 ? -0.608 -3.770 -11.717 1.00 91.94 84 PHE A N 1
ATOM 626 C CA . PHE A 1 84 ? -0.185 -2.792 -12.711 1.00 91.94 84 PHE A CA 1
ATOM 627 C C . PHE A 1 84 ? 1.321 -2.878 -12.977 1.00 91.94 84 PHE A C 1
ATOM 629 O O . PHE A 1 84 ? 1.732 -3.003 -14.129 1.00 91.94 84 PHE A O 1
ATOM 636 N N . ASN A 1 85 ? 2.144 -2.877 -11.922 1.00 87.75 85 ASN A N 1
ATOM 637 C CA . ASN A 1 85 ? 3.591 -3.030 -12.062 1.00 87.75 85 ASN A CA 1
ATOM 638 C C . ASN A 1 85 ? 3.951 -4.383 -12.681 1.00 87.75 85 ASN A C 1
ATOM 640 O O . ASN A 1 85 ? 4.765 -4.427 -13.595 1.00 87.75 85 ASN A O 1
ATOM 644 N N . PHE A 1 86 ? 3.325 -5.475 -12.239 1.00 90.38 86 PHE A N 1
ATOM 645 C CA . PHE A 1 86 ? 3.561 -6.803 -12.802 1.00 90.38 86 PHE A CA 1
ATOM 646 C C . PHE A 1 86 ? 3.296 -6.845 -14.314 1.00 90.38 86 PHE A C 1
ATOM 648 O O . PHE A 1 86 ? 4.126 -7.347 -15.069 1.00 90.38 86 PHE A O 1
ATOM 655 N N . VAL A 1 87 ? 2.182 -6.262 -14.770 1.00 92.31 87 VAL A N 1
ATOM 656 C CA . VAL A 1 87 ? 1.862 -6.151 -16.201 1.00 92.31 87 VAL A CA 1
ATOM 657 C C . VAL A 1 87 ? 2.882 -5.273 -16.925 1.00 92.31 87 VAL A C 1
ATOM 659 O O . VAL A 1 87 ? 3.353 -5.654 -17.993 1.00 92.31 87 VAL A O 1
AT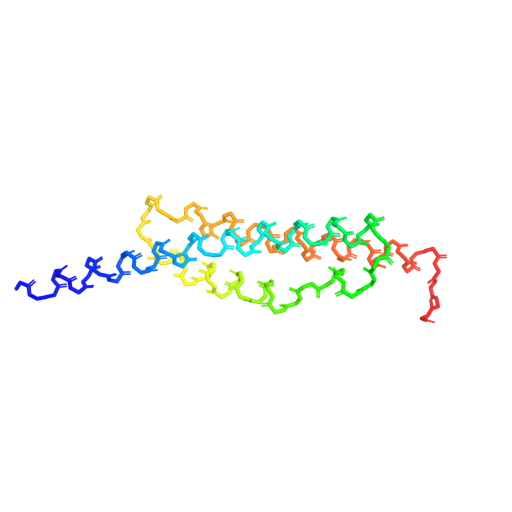OM 662 N N . LEU A 1 88 ? 3.261 -4.128 -16.353 1.00 88.25 88 LEU A N 1
ATOM 663 C CA . LEU A 1 88 ? 4.222 -3.205 -16.961 1.00 88.25 88 LEU A CA 1
ATOM 664 C C . LEU A 1 88 ? 5.602 -3.856 -17.132 1.00 88.25 88 LEU A C 1
ATOM 666 O O . LEU A 1 88 ? 6.176 -3.795 -18.218 1.00 88.25 88 LEU A O 1
ATOM 670 N N . PHE A 1 89 ? 6.097 -4.544 -16.101 1.00 86.81 89 PHE A N 1
ATOM 671 C CA . PHE A 1 89 ? 7.329 -5.330 -16.171 1.00 86.81 89 PHE A CA 1
ATOM 672 C C . PHE A 1 89 ? 7.212 -6.485 -17.171 1.00 86.81 89 PHE A C 1
ATOM 674 O O . PHE A 1 89 ? 8.118 -6.676 -17.977 1.00 86.81 89 PHE A O 1
ATOM 681 N N . GLY A 1 90 ? 6.099 -7.226 -17.167 1.00 88.62 90 GLY A N 1
ATOM 682 C CA . GLY A 1 90 ? 5.866 -8.324 -18.106 1.00 88.62 90 GLY A CA 1
ATOM 683 C C . GLY A 1 90 ? 5.884 -7.863 -19.565 1.00 88.62 90 GLY A C 1
ATOM 684 O O . GLY A 1 90 ? 6.574 -8.453 -20.394 1.00 88.62 90 GLY A O 1
ATOM 685 N N . LEU A 1 91 ? 5.196 -6.761 -19.873 1.00 89.00 91 LEU A N 1
ATOM 686 C CA . LEU A 1 91 ? 5.190 -6.158 -21.207 1.00 89.00 91 LEU A CA 1
ATOM 687 C C . LEU A 1 91 ? 6.570 -5.625 -21.604 1.00 89.00 91 LEU A C 1
ATOM 689 O O . LEU A 1 91 ? 6.993 -5.823 -22.742 1.00 89.00 91 LEU A O 1
ATOM 693 N N . ALA A 1 92 ? 7.294 -4.990 -20.678 1.00 86.31 92 ALA A N 1
ATOM 694 C CA . ALA A 1 92 ? 8.659 -4.533 -20.931 1.00 86.31 92 ALA A CA 1
ATOM 695 C C . ALA A 1 92 ? 9.583 -5.709 -21.290 1.00 86.31 92 ALA A C 1
ATOM 697 O O . ALA A 1 92 ? 10.335 -5.626 -22.262 1.00 86.31 92 ALA A O 1
ATOM 698 N N . TRP A 1 93 ? 9.454 -6.829 -20.572 1.00 86.56 93 TRP A N 1
ATOM 699 C CA . TRP A 1 93 ? 10.211 -8.054 -20.833 1.00 86.56 93 TRP A CA 1
ATOM 700 C C . TRP A 1 93 ? 9.876 -8.652 -22.209 1.00 86.56 93 TRP A C 1
ATOM 702 O O . TRP A 1 93 ? 10.770 -9.103 -22.922 1.00 86.56 93 TRP A O 1
ATOM 712 N N . MET A 1 94 ? 8.607 -8.614 -22.630 1.00 89.81 94 MET A N 1
ATOM 713 C CA . MET A 1 94 ? 8.202 -9.099 -23.957 1.00 89.81 94 MET A CA 1
ATOM 714 C C . MET A 1 94 ? 8.820 -8.293 -25.108 1.00 89.81 94 MET A C 1
ATOM 716 O O . MET A 1 94 ? 9.079 -8.856 -26.169 1.00 89.81 94 MET A O 1
ATOM 720 N N . ILE A 1 95 ? 9.045 -6.990 -24.917 1.00 85.31 95 ILE A N 1
ATOM 721 C CA . ILE A 1 95 ? 9.589 -6.102 -25.955 1.00 85.31 95 ILE A CA 1
ATOM 722 C C . ILE A 1 95 ? 11.120 -6.162 -25.989 1.00 85.31 95 ILE A C 1
ATOM 724 O O . ILE A 1 95 ? 11.708 -6.231 -27.067 1.00 85.31 95 ILE A O 1
ATOM 728 N N . ASN A 1 96 ? 11.775 -6.137 -24.827 1.00 81.88 96 ASN A N 1
ATOM 729 C CA . ASN A 1 96 ? 13.227 -6.234 -24.725 1.00 81.88 96 ASN A CA 1
ATOM 730 C C . ASN A 1 96 ? 13.616 -7.196 -23.595 1.00 81.88 96 ASN A C 1
ATOM 732 O O . ASN A 1 96 ? 13.773 -6.767 -22.452 1.00 81.88 96 ASN A O 1
ATOM 736 N N . PRO A 1 97 ? 13.810 -8.492 -23.893 1.00 72.69 97 PRO A N 1
ATOM 737 C CA . PRO A 1 97 ? 14.092 -9.491 -22.872 1.00 72.69 97 PRO A CA 1
ATOM 738 C C . PRO A 1 97 ? 15.511 -9.468 -22.300 1.00 72.69 97 PRO A C 1
ATOM 740 O O . PRO A 1 97 ? 15.930 -10.445 -21.677 1.00 72.69 97 PRO A O 1
ATOM 743 N N . ARG A 1 98 ? 16.261 -8.379 -22.492 1.00 64.25 98 ARG A N 1
ATOM 744 C CA . ARG A 1 98 ? 17.598 -8.210 -21.922 1.00 64.25 98 ARG A CA 1
ATOM 745 C C . ARG A 1 98 ? 17.549 -7.232 -20.740 1.00 64.25 98 ARG A C 1
ATOM 747 O O . ARG A 1 98 ? 16.959 -6.165 -20.909 1.00 64.25 98 ARG A O 1
ATOM 754 N N . PRO A 1 99 ? 18.127 -7.612 -19.584 1.00 60.25 99 PRO A N 1
ATOM 755 C CA . PRO A 1 99 ? 18.174 -6.769 -18.392 1.00 60.25 99 PRO A CA 1
ATOM 756 C C . PRO A 1 99 ? 18.991 -5.493 -18.616 1.00 60.25 99 PRO A C 1
ATOM 758 O O . PRO A 1 99 ? 19.917 -5.519 -19.463 1.00 60.25 99 PRO A O 1
#

Radius of gyration: 17.19 Å; chains: 1; bounding box: 37×22×59 Å